Protein AF-A0A2E8HJM9-F1 (afdb_monomer_lite)

Sequence (127 aa):
MSDRKGGRMDARMGADRMGDGGEKVAKPMFERFAENPVIKPDMDARMGRNVNGASLIRVPDWLEDPLGTYYLYFAHHQGSYLRLAYADDLTGPWQLYEPGVLDLADSHFQRHIASPDVHVDEGERRI

Secondary structure (DSSP, 8-state):
---PPP------------------PPPP-----TT--SS-TTSSTTT-S-----EEEEPPTTSSS-SSSEEEEE--TT-SEEEEEEESSTT---EEEEEEEEEGGGSS-SS---------BTTTTB-

Foldseek 3Di:
DDDDDDDDDDDDDDPDDDDPPPDDDDDDDDDDDPLPPLDQAPLDPQRHHDWDQKEKDQDDPPDPPDPERMWIWWDDQQHQAIWIWHANDPSDNIHTPHVGDGGNVNDPDDGHDGNDYDDQDPPVRDD

Structure (mmCIF, N/CA/C/O backbone):
data_AF-A0A2E8HJM9-F1
#
_entry.id   AF-A0A2E8HJM9-F1
#
loop_
_atom_site.group_PDB
_atom_site.id
_atom_site.type_symbol
_atom_site.label_atom_id
_atom_site.label_alt_id
_atom_site.label_comp_id
_atom_site.label_asym_id
_atom_site.label_entity_id
_atom_site.label_seq_id
_atom_site.pdbx_PDB_ins_code
_atom_site.Cartn_x
_atom_site.Cartn_y
_atom_site.Cartn_z
_atom_site.occupancy
_atom_site.B_iso_or_equiv
_atom_site.auth_seq_id
_atom_site.auth_comp_id
_atom_site.auth_asym_id
_atom_site.auth_atom_id
_atom_site.pdbx_PDB_model_num
ATOM 1 N N . MET A 1 1 ? 30.823 38.926 75.481 1.00 39.16 1 MET A N 1
ATOM 2 C CA . MET A 1 1 ? 29.411 39.240 75.172 1.00 39.16 1 MET A CA 1
ATOM 3 C C . MET A 1 1 ? 29.354 40.727 74.866 1.00 39.16 1 MET A C 1
ATOM 5 O O . MET A 1 1 ? 29.580 41.505 75.776 1.00 39.16 1 MET A O 1
ATOM 9 N N . SER A 1 2 ? 29.519 41.126 73.605 1.00 42.78 2 SER A N 1
ATOM 10 C CA . SER A 1 2 ? 28.490 41.694 72.689 1.00 42.78 2 SER A CA 1
ATOM 11 C C . SER A 1 2 ? 29.071 43.039 72.224 1.00 42.78 2 SER A C 1
ATOM 13 O O . SER A 1 2 ? 29.722 43.698 73.021 1.00 42.78 2 SER A O 1
ATOM 15 N N . ASP A 1 3 ? 28.955 43.547 71.006 1.00 43.56 3 ASP A N 1
ATOM 16 C CA . ASP A 1 3 ? 28.387 43.075 69.749 1.00 43.56 3 ASP A CA 1
ATOM 17 C C . ASP A 1 3 ? 29.074 43.859 68.614 1.00 43.56 3 ASP A C 1
ATOM 19 O O . ASP A 1 3 ? 29.555 44.980 68.811 1.00 43.56 3 ASP A O 1
ATOM 23 N N . ARG A 1 4 ? 29.154 43.259 67.421 1.00 39.44 4 ARG A N 1
ATOM 24 C CA . ARG A 1 4 ? 29.763 43.860 66.222 1.00 39.44 4 ARG A CA 1
ATOM 25 C C . ARG A 1 4 ? 28.800 44.834 65.530 1.00 39.44 4 ARG A C 1
ATOM 27 O O . ARG A 1 4 ? 27.625 44.538 65.350 1.00 39.44 4 ARG A O 1
ATOM 34 N N . LYS A 1 5 ? 29.355 45.971 65.092 1.00 42.53 5 LYS A N 1
ATOM 35 C CA . LYS A 1 5 ? 28.730 47.010 64.254 1.00 42.53 5 LYS A CA 1
ATOM 36 C C . LYS A 1 5 ? 28.209 46.457 62.923 1.00 42.53 5 LYS A C 1
ATOM 38 O O . LYS A 1 5 ? 28.862 45.627 62.293 1.00 42.53 5 LYS A O 1
ATOM 43 N N . GLY A 1 6 ? 27.064 46.986 62.495 1.00 35.09 6 GLY A N 1
ATOM 44 C CA . GLY A 1 6 ? 26.391 46.626 61.254 1.00 35.09 6 GLY A CA 1
ATOM 45 C C . GLY A 1 6 ? 26.859 47.358 59.991 1.00 35.09 6 GLY A C 1
ATOM 46 O O . GLY A 1 6 ? 27.576 48.353 60.041 1.00 35.09 6 GLY A O 1
ATOM 47 N N . GLY A 1 7 ? 26.352 46.836 58.871 1.00 37.91 7 GLY A N 1
ATOM 48 C CA . GLY A 1 7 ? 25.725 47.601 57.792 1.00 37.91 7 GLY A CA 1
ATOM 49 C C . GLY A 1 7 ? 26.618 48.292 56.762 1.00 37.91 7 GLY A C 1
ATOM 50 O O . GLY A 1 7 ? 26.947 49.461 56.925 1.00 37.91 7 GLY A O 1
ATOM 51 N N . ARG A 1 8 ? 26.832 47.630 55.617 1.00 38.12 8 ARG A N 1
ATOM 52 C CA . ARG A 1 8 ? 26.779 48.258 54.283 1.00 38.12 8 ARG A CA 1
ATOM 53 C C . ARG A 1 8 ? 26.255 47.239 53.270 1.00 38.12 8 ARG A C 1
ATOM 55 O O . ARG A 1 8 ? 26.843 46.175 53.104 1.00 38.12 8 ARG A O 1
ATOM 62 N N . MET A 1 9 ? 25.126 47.569 52.650 1.00 40.75 9 MET A N 1
ATOM 63 C CA . MET A 1 9 ? 24.653 46.942 51.420 1.00 40.75 9 MET A CA 1
ATOM 64 C C . MET A 1 9 ? 25.392 47.587 50.251 1.00 40.75 9 MET A C 1
ATOM 66 O O . MET A 1 9 ? 25.493 48.809 50.232 1.00 40.75 9 MET A O 1
ATOM 70 N N . ASP A 1 10 ? 25.842 46.788 49.286 1.00 38.97 10 ASP A N 1
ATOM 71 C CA . ASP A 1 10 ? 26.068 47.266 47.925 1.00 38.97 10 ASP A CA 1
ATOM 72 C C . ASP A 1 10 ? 25.675 46.198 46.901 1.00 38.97 10 ASP A C 1
ATOM 74 O O . ASP A 1 10 ? 25.852 44.994 47.093 1.00 38.97 10 ASP A O 1
ATOM 78 N N . ALA A 1 11 ? 25.065 46.718 45.841 1.00 41.47 11 ALA A N 1
ATOM 79 C CA . ALA A 1 11 ? 24.340 46.082 44.753 1.00 41.47 11 ALA A CA 1
ATOM 80 C C . ALA A 1 11 ? 25.091 44.959 44.035 1.00 41.47 11 ALA A C 1
ATOM 82 O O . ALA A 1 11 ? 26.286 45.122 43.817 1.00 41.47 11 ALA A O 1
ATOM 83 N N . ARG A 1 12 ? 24.348 43.943 43.543 1.00 39.00 12 ARG A N 1
ATOM 84 C CA . ARG A 1 12 ? 24.236 43.539 42.112 1.00 39.00 12 ARG A CA 1
ATOM 85 C C . ARG A 1 12 ? 22.951 42.718 41.895 1.00 39.00 12 ARG A C 1
ATOM 87 O O . ARG A 1 12 ? 22.921 41.531 42.198 1.00 39.00 12 ARG A O 1
ATOM 94 N N . MET A 1 13 ? 21.894 43.333 41.360 1.00 39.59 13 MET A N 1
ATOM 95 C CA . MET A 1 13 ? 20.800 42.586 40.724 1.00 39.59 13 MET A CA 1
ATOM 96 C C . MET A 1 13 ? 21.307 42.138 39.350 1.00 39.59 13 MET A C 1
ATOM 98 O O . MET A 1 13 ? 21.537 42.968 38.470 1.00 39.59 13 MET A O 1
ATOM 102 N N . GLY A 1 14 ? 21.560 40.837 39.211 1.00 38.94 14 GLY A N 1
ATOM 103 C CA . GLY A 1 14 ? 21.842 40.206 37.929 1.00 38.94 14 GLY A CA 1
ATOM 104 C C . GLY A 1 14 ? 20.623 40.318 37.020 1.00 38.94 14 GLY A C 1
ATOM 105 O O . GLY A 1 14 ? 19.491 40.095 37.444 1.00 38.94 14 GLY A O 1
ATOM 106 N N . ALA A 1 15 ? 20.862 40.714 35.776 1.00 42.38 15 ALA A N 1
ATOM 107 C CA . ALA A 1 15 ? 19.875 40.635 34.719 1.00 42.38 15 ALA A CA 1
ATOM 108 C C . ALA A 1 15 ? 19.686 39.161 34.338 1.00 42.38 15 ALA A C 1
ATOM 110 O O . ALA A 1 15 ? 20.373 38.656 33.455 1.00 42.38 15 ALA A O 1
ATOM 111 N N . ASP A 1 16 ? 18.749 38.483 34.994 1.00 46.94 16 ASP A N 1
ATOM 112 C CA . ASP A 1 16 ? 18.198 37.237 34.473 1.00 46.94 16 ASP A CA 1
ATOM 113 C C . ASP A 1 16 ? 17.267 37.592 33.310 1.00 46.94 16 ASP A C 1
ATOM 115 O O . ASP A 1 16 ? 16.137 38.049 33.499 1.00 46.94 16 ASP A O 1
ATOM 119 N N . ARG A 1 17 ? 17.753 37.426 32.076 1.00 50.31 17 ARG A N 1
ATOM 120 C CA . ARG A 1 17 ? 16.891 37.398 30.891 1.00 50.31 17 ARG A CA 1
ATOM 121 C C . ARG A 1 17 ? 17.120 36.132 30.080 1.00 50.31 17 ARG A C 1
ATOM 123 O O . ARG A 1 17 ? 18.175 35.942 29.489 1.00 50.31 17 ARG A O 1
ATOM 130 N N . MET A 1 18 ? 16.036 35.355 30.063 1.00 42.28 18 MET A N 1
ATOM 131 C CA . MET A 1 18 ? 15.617 34.329 29.112 1.00 42.28 18 MET A CA 1
ATOM 132 C C . MET A 1 18 ? 16.587 33.172 28.858 1.00 42.28 18 MET A C 1
ATOM 134 O O . MET A 1 18 ? 17.373 33.179 27.916 1.00 42.28 18 MET A O 1
ATOM 138 N N . GLY A 1 19 ? 16.403 32.105 29.640 1.00 50.66 19 GLY A N 1
ATOM 139 C CA . GLY A 1 19 ? 16.657 30.756 29.148 1.00 50.66 19 GLY A CA 1
ATOM 140 C C . GLY A 1 19 ? 15.681 30.429 28.016 1.00 50.66 19 GLY A C 1
ATOM 141 O O . GLY A 1 19 ? 14.469 30.570 28.173 1.00 50.66 19 GLY A O 1
ATOM 142 N N . ASP A 1 20 ? 16.238 30.030 26.878 1.00 58.84 20 ASP A N 1
ATOM 143 C CA . ASP A 1 20 ? 15.552 29.428 25.738 1.00 58.84 20 ASP A CA 1
ATOM 144 C C . ASP A 1 20 ? 14.868 28.125 26.187 1.00 58.84 20 ASP A C 1
ATOM 146 O O . ASP A 1 20 ? 15.498 27.077 26.334 1.00 58.84 20 ASP A O 1
ATOM 150 N N . GLY A 1 21 ? 13.581 28.235 26.519 1.00 51.81 21 GLY A N 1
ATOM 151 C CA . GLY A 1 21 ? 12.727 27.160 27.024 1.00 51.81 21 GLY A CA 1
ATOM 152 C C . GLY A 1 21 ? 12.093 26.312 25.923 1.00 51.81 21 GLY A C 1
ATOM 153 O O . GLY A 1 21 ? 10.950 25.890 26.078 1.00 51.81 21 GLY A O 1
ATOM 154 N N . GLY A 1 22 ? 12.788 26.089 24.805 1.00 62.44 22 GLY A N 1
ATOM 155 C CA . GLY A 1 22 ? 12.347 25.133 23.794 1.00 62.44 22 GLY A CA 1
ATOM 156 C C . GLY A 1 22 ? 12.370 23.709 24.354 1.00 62.44 22 GLY A C 1
ATOM 157 O O . GLY A 1 22 ? 13.434 23.173 24.671 1.00 62.44 22 GLY A O 1
ATOM 158 N N . GLU A 1 23 ? 11.199 23.087 24.489 1.00 70.69 23 GLU A N 1
ATOM 159 C CA . GLU A 1 23 ? 11.074 21.683 24.874 1.00 70.69 23 GLU A CA 1
ATOM 160 C C . GLU A 1 23 ? 11.844 20.810 23.872 1.00 70.69 23 GLU A C 1
ATOM 162 O O . GLU A 1 23 ? 11.570 20.802 22.669 1.00 70.69 23 GLU A O 1
ATOM 167 N N . LYS A 1 24 ? 12.867 20.094 24.353 1.00 75.31 24 LYS A N 1
ATOM 168 C CA . LYS A 1 24 ? 13.633 19.176 23.508 1.00 75.31 24 LYS A CA 1
ATOM 169 C C . LYS A 1 24 ? 12.756 17.976 23.176 1.00 75.31 24 LYS A C 1
ATOM 171 O O . LYS A 1 24 ? 12.605 17.078 23.999 1.00 75.31 24 LYS A O 1
ATOM 176 N N . VAL A 1 25 ? 12.233 17.936 21.955 1.00 80.38 25 VAL A N 1
ATOM 177 C CA . VAL A 1 25 ? 11.543 16.754 21.434 1.00 80.38 25 VAL A CA 1
ATOM 178 C C . VAL A 1 25 ? 12.542 15.598 21.357 1.00 80.38 25 VAL A C 1
ATOM 180 O O . VAL A 1 25 ? 13.609 15.714 20.743 1.00 80.38 25 VAL A O 1
ATOM 183 N N . ALA A 1 26 ? 12.216 14.487 22.017 1.00 86.25 26 ALA A N 1
ATOM 184 C CA . ALA A 1 26 ? 13.024 13.278 21.965 1.00 86.25 26 ALA A CA 1
ATOM 185 C C . ALA A 1 26 ? 13.133 12.781 20.516 1.00 86.25 26 ALA A C 1
ATOM 187 O O . ALA A 1 26 ? 12.151 12.764 19.773 1.00 86.25 26 ALA A O 1
ATOM 188 N N . LYS A 1 27 ? 14.335 12.366 20.105 1.00 90.62 27 LYS A N 1
ATOM 189 C CA . LYS A 1 27 ? 14.519 11.755 18.785 1.00 90.62 27 LYS A CA 1
ATOM 190 C C . LYS A 1 27 ? 13.781 10.411 18.755 1.00 90.62 27 LYS A C 1
ATOM 192 O O . LYS A 1 27 ? 14.014 9.611 19.664 1.00 90.62 27 LYS A O 1
ATOM 197 N N . PRO A 1 28 ? 12.943 10.135 17.741 1.00 90.62 28 PRO A N 1
ATOM 198 C CA . PRO A 1 28 ? 12.303 8.835 17.624 1.00 90.62 28 PRO A CA 1
ATOM 199 C C . PRO A 1 28 ? 13.364 7.750 17.417 1.00 90.62 28 PRO A C 1
ATOM 201 O O . PRO A 1 28 ? 14.341 7.945 16.688 1.00 90.62 28 PRO A O 1
ATOM 204 N N . MET A 1 29 ? 13.171 6.616 18.087 1.00 93.62 29 MET A N 1
ATOM 205 C CA . MET A 1 29 ? 13.987 5.417 17.934 1.00 93.62 29 MET A CA 1
ATOM 206 C C . MET A 1 29 ? 13.163 4.361 17.203 1.00 93.62 29 MET A C 1
ATOM 208 O O . MET A 1 29 ? 11.979 4.198 17.487 1.00 93.62 29 MET A O 1
ATOM 212 N N . PHE A 1 30 ? 13.787 3.673 16.251 1.00 93.75 30 PHE A N 1
ATOM 213 C CA . PHE A 1 30 ? 13.134 2.679 15.406 1.00 93.75 30 PHE A CA 1
ATOM 214 C C . PHE A 1 30 ? 13.882 1.355 15.509 1.00 93.75 30 PHE A C 1
ATOM 216 O O . PHE A 1 30 ? 15.112 1.329 15.422 1.00 93.75 30 PHE A O 1
ATOM 223 N N . GLU A 1 31 ? 13.136 0.264 15.632 1.00 95.38 31 GLU A N 1
ATOM 224 C CA . GLU A 1 31 ? 13.656 -1.099 15.571 1.00 95.38 31 GLU A CA 1
ATOM 225 C C . GLU A 1 31 ? 13.139 -1.784 14.306 1.00 95.38 31 GLU A C 1
ATOM 227 O O . GLU A 1 31 ? 12.030 -1.520 13.839 1.00 95.38 31 GLU A O 1
ATOM 232 N N . ARG A 1 32 ? 13.970 -2.639 13.706 1.00 95.81 32 ARG A N 1
ATOM 233 C CA . ARG A 1 32 ? 13.576 -3.411 12.526 1.00 95.81 32 ARG A CA 1
ATOM 234 C C . ARG A 1 32 ? 12.852 -4.672 12.971 1.00 95.81 32 ARG A C 1
ATOM 236 O O . ARG A 1 32 ? 13.351 -5.375 13.842 1.00 95.81 32 ARG A O 1
ATOM 243 N N . PHE A 1 33 ? 11.760 -5.004 12.289 1.00 95.94 33 PHE A N 1
ATOM 244 C CA . PHE A 1 33 ? 11.157 -6.332 12.385 1.00 95.94 33 PHE A CA 1
ATOM 245 C C . PHE A 1 33 ? 12.169 -7.426 12.039 1.00 95.94 33 PHE A C 1
ATOM 247 O O . PHE A 1 33 ? 12.990 -7.254 11.125 1.00 95.94 33 PHE A O 1
ATOM 254 N N . ALA A 1 34 ? 12.089 -8.546 12.757 1.00 97.19 34 ALA A N 1
ATOM 255 C CA . ALA A 1 34 ? 12.916 -9.724 12.511 1.00 97.19 34 ALA A CA 1
ATOM 256 C C . ALA A 1 34 ? 12.525 -10.419 11.195 1.00 97.19 34 ALA A C 1
ATOM 258 O O . ALA A 1 34 ? 13.348 -11.073 10.560 1.00 97.19 34 ALA A O 1
ATOM 259 N N . GLU A 1 35 ? 11.285 -10.211 10.758 1.00 96.44 35 GLU A N 1
ATOM 260 C CA . GLU A 1 35 ? 10.641 -10.791 9.582 1.00 96.44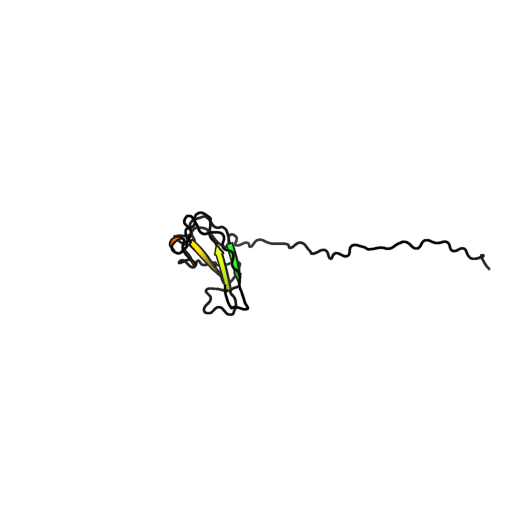 35 GLU A CA 1
ATOM 261 C C . GLU A 1 35 ? 11.044 -10.096 8.273 1.00 96.44 35 GLU A C 1
ATOM 263 O O . GLU A 1 35 ? 10.638 -10.521 7.190 1.00 96.44 35 GLU A O 1
ATOM 268 N N . ASN A 1 36 ? 11.839 -9.023 8.347 1.00 94.88 36 ASN A N 1
ATOM 269 C CA . ASN A 1 36 ? 12.247 -8.271 7.169 1.00 94.88 36 ASN A CA 1
ATOM 270 C C . ASN A 1 36 ? 12.998 -9.146 6.135 1.00 94.88 36 ASN A C 1
ATOM 272 O O . ASN A 1 36 ? 13.885 -9.917 6.507 1.00 94.88 36 ASN A O 1
ATOM 276 N N . PRO A 1 37 ? 12.739 -8.959 4.824 1.00 95.00 37 PRO A N 1
ATOM 277 C CA . PRO A 1 37 ? 11.753 -8.036 4.260 1.00 95.00 37 PRO A CA 1
ATOM 278 C C . PRO A 1 37 ? 10.320 -8.593 4.342 1.00 95.00 37 PRO A C 1
ATOM 280 O O . PRO A 1 37 ? 10.078 -9.758 4.024 1.00 95.00 37 PRO A O 1
ATOM 283 N N . VAL A 1 38 ? 9.368 -7.728 4.715 1.00 95.75 38 VAL A N 1
ATOM 284 C CA . VAL A 1 38 ? 7.945 -8.098 4.845 1.00 95.75 38 VAL A CA 1
ATOM 285 C C . VAL A 1 38 ? 7.252 -8.313 3.492 1.00 95.75 38 VAL A C 1
ATOM 287 O O . VAL A 1 38 ? 6.385 -9.173 3.378 1.00 95.75 38 VAL A O 1
ATOM 290 N N . ILE A 1 39 ? 7.702 -7.606 2.448 1.00 96.25 39 ILE A N 1
ATOM 291 C CA . ILE A 1 39 ? 7.350 -7.864 1.045 1.00 96.25 39 ILE A CA 1
ATOM 292 C C . ILE A 1 39 ? 8.569 -8.454 0.342 1.00 96.25 39 ILE A C 1
ATOM 294 O O . ILE A 1 39 ? 9.654 -7.866 0.352 1.00 96.25 39 ILE A O 1
ATOM 298 N N . LYS A 1 40 ? 8.389 -9.617 -0.275 1.00 94.50 40 LYS A N 1
ATOM 299 C CA . LYS A 1 40 ? 9.450 -10.387 -0.928 1.00 94.50 40 LYS A CA 1
ATOM 300 C C . LYS A 1 40 ? 9.281 -10.337 -2.451 1.00 94.50 40 LYS A C 1
ATOM 302 O O . LYS A 1 40 ? 8.160 -10.196 -2.926 1.00 94.50 40 LYS A O 1
ATOM 307 N N . PRO A 1 41 ? 10.373 -10.445 -3.225 1.00 93.69 41 PRO A N 1
ATOM 308 C CA . PRO A 1 41 ? 10.311 -10.712 -4.659 1.00 93.69 41 PRO A CA 1
ATOM 309 C C . PRO A 1 41 ? 9.380 -11.870 -5.017 1.00 93.69 41 PRO A C 1
ATOM 311 O O . PRO A 1 41 ? 9.237 -12.806 -4.231 1.00 93.69 41 PRO A O 1
ATOM 314 N N . ASP A 1 42 ? 8.835 -11.832 -6.232 1.00 92.38 42 ASP A N 1
ATOM 315 C CA . ASP A 1 42 ? 8.170 -12.977 -6.866 1.00 92.38 42 ASP A CA 1
ATOM 316 C C . ASP A 1 42 ? 6.975 -13.545 -6.062 1.00 92.38 42 ASP A C 1
ATOM 318 O O . ASP A 1 42 ? 6.648 -14.725 -6.166 1.00 92.38 42 ASP A O 1
ATOM 322 N N . MET A 1 43 ? 6.297 -12.698 -5.273 1.00 92.00 43 MET A N 1
ATOM 323 C CA . MET A 1 43 ? 5.046 -13.048 -4.576 1.00 92.00 43 MET A CA 1
ATOM 324 C C . MET A 1 43 ? 3.835 -13.163 -5.525 1.00 92.00 43 MET A C 1
ATOM 326 O O . MET A 1 43 ? 2.793 -13.658 -5.115 1.00 92.00 43 MET A O 1
ATOM 330 N N . ASP A 1 44 ? 3.976 -12.703 -6.771 1.00 86.62 44 ASP A N 1
ATOM 331 C CA . ASP A 1 44 ? 3.039 -12.844 -7.898 1.00 86.62 44 ASP A CA 1
ATOM 332 C C . ASP A 1 44 ? 3.875 -12.981 -9.187 1.00 86.62 44 ASP A C 1
ATOM 334 O O . ASP A 1 44 ? 4.954 -12.389 -9.307 1.00 86.62 44 ASP A O 1
ATOM 338 N N . ALA A 1 45 ? 3.362 -13.729 -10.165 1.00 88.19 45 ALA A N 1
ATOM 339 C CA . ALA A 1 45 ? 3.920 -13.893 -11.503 1.00 88.19 45 ALA A CA 1
ATOM 340 C C . ALA A 1 45 ? 4.268 -12.570 -12.220 1.00 88.19 45 ALA A C 1
ATOM 342 O O . ALA A 1 45 ? 5.234 -12.533 -12.984 1.00 88.19 45 ALA A O 1
ATOM 343 N N . ARG A 1 46 ? 3.517 -11.482 -11.991 1.00 89.31 46 ARG A N 1
ATOM 344 C CA . ARG A 1 46 ? 3.769 -10.158 -12.605 1.00 89.31 46 ARG A CA 1
ATOM 345 C C . ARG A 1 46 ? 4.734 -9.282 -11.802 1.00 89.31 46 ARG A C 1
ATOM 347 O O . ARG A 1 46 ? 5.280 -8.313 -12.337 1.00 89.31 46 ARG A O 1
ATOM 354 N N . MET A 1 47 ? 4.934 -9.572 -10.515 1.00 89.19 47 MET A N 1
ATOM 355 C CA . MET A 1 47 ? 5.632 -8.675 -9.591 1.00 89.19 47 MET A CA 1
ATOM 356 C C . MET A 1 47 ? 7.107 -8.502 -9.955 1.00 89.19 47 MET A C 1
ATOM 358 O O . MET A 1 47 ? 7.607 -7.374 -9.985 1.00 89.19 47 MET A O 1
ATOM 362 N N . GLY A 1 48 ? 7.784 -9.614 -10.235 1.00 90.12 48 GLY A N 1
ATOM 363 C CA . GLY A 1 48 ? 9.229 -9.664 -10.401 1.00 90.12 48 GLY A CA 1
ATOM 364 C C . GLY A 1 48 ? 9.989 -9.323 -9.116 1.00 90.12 48 GLY A C 1
ATOM 365 O O . GLY A 1 48 ? 9.474 -9.401 -7.999 1.00 90.12 48 GLY A O 1
ATOM 366 N N . ARG A 1 49 ? 11.254 -8.915 -9.281 1.00 91.06 49 ARG A N 1
ATOM 367 C CA . ARG A 1 49 ? 12.208 -8.809 -8.162 1.00 91.06 49 ARG A CA 1
ATOM 368 C C . ARG A 1 49 ? 12.382 -7.423 -7.551 1.00 91.06 49 ARG A C 1
ATOM 370 O O . ARG A 1 49 ? 13.090 -7.290 -6.556 1.00 91.06 49 ARG A O 1
ATOM 377 N N . ASN A 1 50 ? 11.814 -6.384 -8.157 1.00 89.94 50 ASN A N 1
ATOM 378 C CA . ASN A 1 50 ? 12.052 -5.005 -7.735 1.00 89.94 50 ASN A CA 1
ATOM 379 C C . ASN A 1 50 ? 10.891 -4.492 -6.874 1.00 89.94 50 ASN A C 1
ATOM 381 O O . ASN A 1 50 ? 9.798 -4.242 -7.377 1.00 89.94 50 ASN A O 1
ATOM 385 N N . VAL A 1 51 ? 11.153 -4.321 -5.578 1.00 91.56 51 VAL A N 1
ATOM 386 C CA . VAL A 1 51 ? 10.190 -3.837 -4.582 1.00 91.56 51 VAL A CA 1
ATOM 387 C C . VAL A 1 51 ? 10.635 -2.458 -4.108 1.00 91.56 51 VAL A C 1
ATOM 389 O O . VAL A 1 51 ? 11.711 -2.323 -3.527 1.00 91.56 51 VAL A O 1
ATOM 392 N N . ASN A 1 52 ? 9.844 -1.420 -4.386 1.00 91.00 52 ASN A N 1
ATOM 393 C CA . ASN A 1 52 ? 10.157 -0.039 -4.010 1.00 91.00 52 ASN A CA 1
ATOM 394 C C . ASN A 1 52 ? 8.882 0.824 -3.978 1.00 91.00 52 ASN A C 1
ATOM 396 O O . ASN A 1 52 ? 7.858 0.427 -4.536 1.00 91.00 52 ASN A O 1
ATOM 400 N N . GLY A 1 53 ? 8.975 2.004 -3.362 1.00 93.38 53 GLY A N 1
ATOM 401 C CA . GLY A 1 53 ? 7.935 3.029 -3.362 1.00 93.38 53 GLY A CA 1
ATOM 402 C C . GLY A 1 53 ? 6.690 2.594 -2.603 1.00 93.38 53 GLY A C 1
ATOM 403 O O . GLY A 1 53 ? 5.606 2.650 -3.167 1.00 93.38 53 GLY A O 1
ATOM 404 N N . ALA A 1 54 ? 6.862 2.077 -1.384 1.00 95.88 54 ALA A N 1
ATOM 405 C CA . ALA A 1 54 ? 5.758 1.583 -0.573 1.00 95.88 54 ALA A CA 1
ATOM 406 C C . ALA A 1 54 ? 5.069 2.706 0.214 1.00 95.88 54 ALA A C 1
ATOM 408 O O . ALA A 1 54 ? 5.749 3.501 0.863 1.00 95.88 54 ALA A O 1
ATOM 409 N N . SER A 1 55 ? 3.738 2.677 0.221 1.00 97.88 55 SER A N 1
ATOM 410 C CA . SER A 1 55 ? 2.857 3.529 1.021 1.00 97.88 55 SER A CA 1
ATOM 411 C C . SER A 1 55 ? 1.857 2.658 1.770 1.00 97.88 55 SER A C 1
ATOM 413 O O . SER A 1 55 ? 1.162 1.837 1.171 1.00 97.88 55 SER A O 1
ATOM 415 N N . LEU A 1 56 ? 1.836 2.795 3.094 1.00 97.94 56 LEU A N 1
ATOM 416 C CA . LEU A 1 56 ? 1.089 1.941 4.014 1.00 97.94 56 LEU A CA 1
ATOM 417 C C . LEU A 1 56 ? -0.036 2.741 4.665 1.00 97.94 56 LEU A C 1
ATOM 419 O O . LEU A 1 56 ? 0.214 3.805 5.229 1.00 97.94 56 LEU A O 1
ATOM 423 N N . ILE A 1 57 ? -1.236 2.170 4.682 1.00 98.44 57 ILE A N 1
ATOM 424 C CA . ILE A 1 57 ? -2.346 2.647 5.505 1.00 98.44 57 ILE A CA 1
ATOM 425 C C . ILE A 1 57 ? -2.833 1.524 6.419 1.00 98.44 57 ILE A C 1
ATOM 427 O O . ILE A 1 57 ? -2.802 0.344 6.056 1.00 98.44 57 ILE A O 1
ATOM 431 N N . ARG A 1 58 ? -3.329 1.896 7.602 1.00 98.44 58 ARG A N 1
ATOM 432 C CA . ARG A 1 58 ? -4.311 1.059 8.293 1.00 98.44 58 ARG A CA 1
ATOM 433 C C . ARG A 1 58 ? -5.634 1.249 7.563 1.00 98.44 58 ARG A C 1
ATOM 435 O O . ARG A 1 58 ? -6.011 2.385 7.284 1.00 98.44 58 ARG A O 1
ATOM 442 N N . VAL A 1 59 ? -6.306 0.155 7.241 1.00 98.38 59 VAL A N 1
ATOM 443 C CA . VAL A 1 59 ? -7.598 0.212 6.565 1.00 98.38 59 VAL A CA 1
ATOM 444 C C . VAL A 1 59 ? -8.604 0.924 7.476 1.00 98.38 59 VAL A C 1
ATOM 446 O O . VAL A 1 59 ? -8.672 0.595 8.666 1.00 98.38 59 VAL A O 1
ATOM 449 N N . PRO A 1 60 ? -9.332 1.932 6.965 1.00 98.06 60 PRO A N 1
ATOM 450 C CA . PRO A 1 60 ? -10.291 2.664 7.772 1.00 98.06 60 PRO A CA 1
ATOM 451 C C . PRO A 1 60 ? -11.509 1.800 8.096 1.00 98.06 60 PRO A C 1
ATOM 453 O O . PRO A 1 60 ? -11.978 1.025 7.264 1.00 98.06 60 PRO A O 1
ATOM 456 N N . ASP A 1 61 ? -12.066 1.991 9.291 1.00 97.44 61 ASP A N 1
ATOM 457 C CA . ASP A 1 61 ? -13.164 1.166 9.816 1.00 97.44 61 ASP A CA 1
ATOM 458 C C . ASP A 1 61 ? -14.464 1.295 8.990 1.00 97.44 61 ASP A C 1
ATOM 460 O O . ASP A 1 61 ? -15.379 0.484 9.125 1.00 97.44 61 ASP A O 1
ATOM 464 N N . TRP A 1 62 ? -14.567 2.324 8.142 1.00 97.75 62 TRP A N 1
ATOM 465 C CA . TRP A 1 62 ? -15.721 2.564 7.281 1.00 97.75 62 TRP A CA 1
ATOM 466 C C . TRP A 1 62 ? -15.667 1.846 5.931 1.00 97.75 62 TRP A C 1
ATOM 468 O O . TRP A 1 62 ? -16.661 1.922 5.197 1.00 97.75 62 TRP A O 1
ATOM 478 N N . LEU A 1 63 ? -14.531 1.232 5.581 1.00 97.56 63 LEU A N 1
ATOM 479 C CA . LEU A 1 63 ? -14.380 0.464 4.351 1.00 97.56 63 LEU A CA 1
ATOM 480 C C . LEU A 1 63 ? -15.094 -0.881 4.510 1.00 97.56 63 LEU A C 1
ATOM 482 O O . LEU A 1 63 ? -14.806 -1.643 5.431 1.00 97.56 63 LEU A O 1
ATOM 486 N N . GLU A 1 64 ? -16.028 -1.163 3.610 1.00 96.69 64 GLU A N 1
ATOM 487 C CA . GLU A 1 64 ? -16.764 -2.427 3.599 1.00 96.69 64 GLU A CA 1
ATOM 488 C C . GLU A 1 64 ? -15.898 -3.548 3.004 1.00 96.69 64 GLU A C 1
ATOM 490 O O . GLU A 1 64 ? -15.115 -3.310 2.083 1.00 96.69 64 GLU A O 1
ATOM 495 N N . ASP A 1 65 ? -16.038 -4.758 3.553 1.00 97.06 65 ASP A N 1
ATOM 496 C CA . ASP A 1 65 ? -15.346 -5.982 3.122 1.00 97.06 65 ASP A CA 1
ATOM 497 C C . ASP A 1 65 ? -13.821 -5.826 2.905 1.00 97.06 65 ASP A C 1
ATOM 499 O O . ASP A 1 65 ? -13.306 -6.100 1.814 1.00 97.06 65 ASP A O 1
ATOM 503 N N . PRO A 1 66 ? -13.056 -5.388 3.928 1.00 97.62 66 PRO A N 1
ATOM 504 C CA . PRO A 1 66 ? -11.621 -5.185 3.784 1.00 97.62 66 PRO A CA 1
ATOM 505 C C . PRO A 1 66 ? -10.872 -6.512 3.582 1.00 97.62 66 PRO A C 1
ATOM 507 O O . PRO A 1 66 ? -11.196 -7.528 4.196 1.00 97.62 66 PRO A O 1
ATOM 510 N N . LEU A 1 67 ? -9.812 -6.492 2.766 1.00 98.06 67 LEU A N 1
ATOM 511 C CA . LEU A 1 67 ? -8.952 -7.662 2.530 1.00 98.06 67 LEU A CA 1
ATOM 512 C C . LEU A 1 67 ? -8.095 -8.016 3.759 1.00 98.06 67 LEU A C 1
ATOM 514 O O . LEU A 1 67 ? -7.676 -9.160 3.911 1.00 98.06 67 LEU A O 1
ATOM 518 N N . GLY A 1 68 ? -7.816 -7.030 4.616 1.00 98.12 68 GLY A N 1
ATOM 519 C CA . GLY A 1 68 ? -7.051 -7.162 5.854 1.00 98.12 68 GLY A CA 1
ATOM 520 C C . GLY A 1 68 ? -6.982 -5.834 6.609 1.00 98.12 68 GLY A C 1
ATOM 521 O O . GLY A 1 68 ? -7.532 -4.827 6.165 1.00 98.12 68 GLY A O 1
ATOM 522 N N . THR A 1 69 ? -6.288 -5.815 7.744 1.00 98.62 69 THR A N 1
ATOM 523 C CA . THR A 1 69 ? -6.166 -4.613 8.599 1.00 98.62 69 THR A CA 1
ATOM 524 C C . THR A 1 69 ? -5.260 -3.525 8.006 1.00 98.62 69 THR A C 1
ATOM 526 O O . THR A 1 69 ? -5.427 -2.337 8.297 1.00 98.62 69 THR A O 1
ATOM 529 N N . TYR A 1 70 ? -4.301 -3.903 7.163 1.00 98.75 70 TYR A N 1
ATOM 530 C CA . TYR A 1 70 ? -3.318 -3.005 6.565 1.00 98.75 70 TYR A CA 1
ATOM 531 C C . TYR A 1 70 ? -3.239 -3.195 5.062 1.00 98.75 70 TYR A C 1
ATOM 533 O O . TYR A 1 70 ? -3.154 -4.327 4.589 1.00 98.75 70 TYR A O 1
ATOM 541 N N . TYR A 1 71 ? -3.177 -2.082 4.330 1.00 98.62 71 TYR A N 1
ATOM 542 C CA . TYR A 1 71 ? -2.926 -2.050 2.891 1.00 98.62 71 TYR A CA 1
ATOM 543 C C . TYR A 1 71 ? -1.588 -1.379 2.613 1.00 98.62 71 TYR A C 1
ATOM 545 O O . TYR A 1 71 ? -1.333 -0.266 3.073 1.00 98.62 71 TYR A O 1
ATOM 553 N N . LEU A 1 72 ? -0.743 -2.049 1.835 1.00 98.31 72 LEU A N 1
ATOM 554 C CA . LEU A 1 72 ? 0.559 -1.562 1.406 1.00 98.31 72 LEU A CA 1
ATOM 555 C C . LEU A 1 72 ? 0.586 -1.490 -0.120 1.00 98.31 72 LEU A C 1
ATOM 557 O O . LEU A 1 72 ? 0.620 -2.505 -0.818 1.00 98.31 72 LEU A O 1
ATOM 561 N N . TYR A 1 73 ? 0.570 -0.265 -0.629 1.00 97.81 73 TYR A N 1
ATOM 562 C CA . TYR A 1 73 ? 0.614 0.054 -2.048 1.00 97.81 73 TYR A CA 1
ATOM 563 C C . TYR A 1 73 ? 2.052 0.259 -2.476 1.00 97.81 73 TYR A C 1
ATOM 565 O O . TYR A 1 73 ? 2.799 0.945 -1.785 1.00 97.81 73 TYR A O 1
ATOM 573 N N . PHE A 1 74 ? 2.467 -0.309 -3.604 1.00 96.19 74 PHE A N 1
ATOM 574 C CA . PHE A 1 74 ? 3.848 -0.157 -4.056 1.00 96.19 74 PHE A CA 1
ATOM 575 C C . PHE A 1 74 ? 4.012 -0.390 -5.556 1.00 96.19 74 PHE A C 1
ATOM 577 O O . PHE A 1 74 ? 3.271 -1.144 -6.189 1.00 96.19 74 PHE A O 1
ATOM 584 N N . ALA A 1 75 ? 5.024 0.247 -6.142 1.00 94.38 75 ALA A N 1
ATOM 585 C CA . ALA A 1 75 ? 5.439 0.004 -7.517 1.00 94.38 75 ALA A CA 1
ATOM 586 C C . ALA A 1 75 ? 6.832 0.577 -7.788 1.00 94.38 75 ALA A C 1
ATOM 588 O O . ALA A 1 75 ? 7.177 1.673 -7.346 1.00 94.38 75 ALA A O 1
ATOM 589 N N . HIS A 1 76 ? 7.621 -0.152 -8.578 1.00 87.69 76 HIS A N 1
ATOM 590 C CA . HIS A 1 76 ? 8.935 0.288 -9.039 1.00 87.69 76 HIS A CA 1
ATOM 591 C C . HIS A 1 76 ? 8.859 0.958 -10.423 1.00 87.69 76 HIS A C 1
ATOM 593 O O . HIS A 1 76 ? 7.958 0.691 -11.211 1.00 87.69 76 HIS A O 1
ATOM 599 N N . HIS A 1 77 ? 9.869 1.760 -10.768 1.00 86.75 77 HIS A N 1
ATOM 600 C CA . HIS A 1 77 ? 9.962 2.566 -12.003 1.00 86.75 77 HIS A CA 1
ATOM 601 C C . HIS A 1 77 ? 10.096 1.769 -13.322 1.00 86.75 77 HIS A C 1
ATOM 603 O O . HIS A 1 77 ? 10.322 2.347 -14.383 1.00 86.75 77 HIS A O 1
ATOM 609 N N . GLN A 1 78 ? 9.996 0.441 -13.263 1.00 83.88 78 GLN A N 1
ATOM 610 C CA . GLN A 1 78 ? 9.941 -0.449 -14.433 1.00 83.88 78 GLN A CA 1
ATOM 611 C C . GLN A 1 78 ? 8.686 -1.339 -14.404 1.00 83.88 78 GLN A C 1
ATOM 613 O O . GLN A 1 78 ? 8.578 -2.268 -15.196 1.00 83.88 78 GLN A O 1
ATOM 618 N N . GLY A 1 79 ? 7.786 -1.117 -13.442 1.00 82.00 79 GLY A N 1
ATOM 619 C CA . GLY A 1 79 ? 6.553 -1.874 -13.297 1.00 82.00 79 GLY A CA 1
ATOM 620 C C . GLY A 1 79 ? 5.473 -1.345 -14.232 1.00 82.00 79 GLY A C 1
ATOM 621 O O . GLY A 1 79 ? 5.460 -0.165 -14.585 1.00 82.00 79 GLY A O 1
ATOM 622 N N . SER A 1 80 ? 4.554 -2.228 -14.607 1.00 90.38 80 SER A N 1
ATOM 623 C CA . SER A 1 80 ? 3.406 -1.895 -15.452 1.00 90.38 80 SER A CA 1
ATOM 624 C C . SER A 1 80 ? 2.122 -1.670 -14.657 1.00 90.38 80 SER A C 1
ATOM 626 O O . SER A 1 80 ? 1.076 -1.530 -15.265 1.00 90.38 80 SER A O 1
ATOM 628 N N . TYR A 1 81 ? 2.160 -1.694 -13.322 1.00 94.31 81 TYR A N 1
ATOM 629 C CA . TYR A 1 81 ? 0.963 -1.596 -12.489 1.00 94.31 81 TYR A CA 1
ATOM 630 C C . TYR A 1 81 ? 1.297 -1.187 -11.049 1.00 94.31 81 TYR A C 1
ATOM 632 O O . TYR A 1 81 ? 2.399 -1.460 -10.552 1.00 94.31 81 TYR A O 1
ATOM 640 N N . LEU A 1 82 ? 0.336 -0.547 -10.380 1.00 95.25 82 LEU A N 1
ATOM 641 C CA . LEU A 1 82 ? 0.343 -0.329 -8.936 1.00 95.25 82 LEU A CA 1
ATOM 642 C C . LEU A 1 82 ? -0.119 -1.603 -8.229 1.00 95.25 82 LEU A C 1
ATOM 644 O O . LEU A 1 82 ? -1.205 -2.125 -8.497 1.00 95.25 82 LEU A O 1
ATOM 648 N N . ARG A 1 83 ? 0.721 -2.104 -7.325 1.00 96.31 83 ARG A N 1
ATOM 649 C CA . ARG A 1 83 ? 0.482 -3.335 -6.571 1.00 96.31 83 ARG A CA 1
ATOM 650 C C . ARG A 1 83 ? -0.135 -3.002 -5.226 1.00 96.31 83 ARG A C 1
ATOM 652 O O . ARG A 1 83 ? 0.196 -1.972 -4.641 1.00 96.31 83 ARG A O 1
ATOM 659 N N . LEU A 1 84 ? -0.965 -3.912 -4.733 1.00 97.62 84 LEU A N 1
ATOM 660 C CA . LEU A 1 84 ? -1.520 -3.873 -3.389 1.00 97.62 84 LEU A CA 1
ATOM 661 C C . LEU A 1 84 ? -1.160 -5.174 -2.674 1.00 97.62 84 LEU A C 1
ATOM 663 O O . LEU A 1 84 ? -1.474 -6.260 -3.160 1.00 97.62 84 LEU A O 1
ATOM 667 N N . ALA A 1 85 ? -0.498 -5.049 -1.529 1.00 98.12 85 ALA A N 1
ATOM 668 C CA . ALA A 1 85 ? -0.379 -6.114 -0.548 1.00 98.12 85 ALA A CA 1
ATOM 669 C C . ALA A 1 85 ? -1.282 -5.815 0.651 1.00 98.12 85 ALA A C 1
ATOM 671 O O . ALA A 1 85 ? -1.471 -4.650 1.005 1.00 98.12 85 ALA A O 1
ATOM 672 N N . TYR A 1 86 ? -1.796 -6.852 1.300 1.00 98.62 86 TYR A N 1
ATOM 673 C CA . TYR A 1 86 ? -2.590 -6.719 2.515 1.00 98.62 86 TYR A CA 1
ATOM 674 C C . TYR A 1 86 ? -2.161 -7.723 3.585 1.00 98.62 86 TYR A C 1
ATOM 676 O O . TYR A 1 86 ? -1.650 -8.804 3.275 1.00 98.62 86 TYR A O 1
ATOM 684 N N . ALA A 1 87 ? -2.343 -7.338 4.846 1.00 98.69 87 ALA A N 1
ATOM 685 C CA . ALA A 1 87 ? -2.060 -8.165 6.014 1.00 98.69 87 ALA A CA 1
ATOM 686 C C . ALA A 1 87 ? -2.905 -7.721 7.212 1.00 98.69 87 ALA A C 1
ATOM 688 O O . ALA A 1 87 ? -3.312 -6.562 7.300 1.00 98.69 87 ALA A O 1
ATOM 689 N N . ASP A 1 88 ? -3.115 -8.628 8.164 1.00 98.62 88 ASP A N 1
ATOM 690 C CA . ASP A 1 88 ? -3.739 -8.301 9.453 1.00 98.62 88 ASP A CA 1
ATOM 691 C C . ASP A 1 88 ? -2.729 -7.861 10.519 1.00 98.62 88 ASP A C 1
ATOM 693 O O . ASP A 1 88 ? -3.095 -7.187 11.479 1.00 98.62 88 ASP A O 1
ATOM 697 N N . ASP A 1 89 ? -1.448 -8.174 10.319 1.00 98.12 89 ASP A N 1
ATOM 698 C CA . ASP A 1 89 ? -0.340 -7.797 11.194 1.00 98.12 89 ASP A CA 1
ATOM 699 C C . ASP A 1 89 ? 0.792 -7.170 10.364 1.00 98.12 89 ASP A C 1
ATOM 701 O O . ASP A 1 89 ? 1.087 -7.618 9.253 1.00 98.12 89 ASP A O 1
ATOM 705 N N . LEU A 1 90 ? 1.451 -6.136 10.897 1.00 97.50 90 LEU A N 1
ATOM 706 C CA . LEU A 1 90 ? 2.554 -5.443 10.217 1.00 97.50 90 LEU A CA 1
ATOM 707 C C . LEU A 1 90 ? 3.751 -6.364 9.926 1.00 97.50 90 LEU A C 1
ATOM 709 O O . LEU A 1 90 ? 4.474 -6.146 8.949 1.00 97.50 90 LEU A O 1
ATOM 713 N N . THR A 1 91 ? 3.950 -7.400 10.742 1.00 97.00 91 THR A N 1
ATOM 714 C CA . THR A 1 91 ? 4.979 -8.434 10.552 1.00 97.00 91 THR A CA 1
ATOM 715 C C . THR A 1 91 ? 4.600 -9.461 9.476 1.00 97.00 91 THR A C 1
ATOM 717 O O . THR A 1 91 ? 5.463 -10.190 8.981 1.00 97.00 91 THR A O 1
ATOM 720 N N . GLY A 1 92 ? 3.340 -9.462 9.030 1.00 96.56 92 GLY A N 1
ATOM 721 C CA . GLY A 1 92 ? 2.786 -10.372 8.034 1.00 96.56 92 GLY A CA 1
ATOM 722 C C . GLY A 1 92 ? 1.996 -11.542 8.644 1.00 96.56 92 GLY A C 1
ATOM 723 O O . GLY A 1 92 ? 1.685 -11.538 9.831 1.00 96.56 92 GLY A O 1
ATOM 724 N N . PRO A 1 93 ? 1.654 -12.569 7.844 1.00 97.00 93 PRO A N 1
ATOM 725 C CA . PRO A 1 93 ? 2.019 -12.730 6.440 1.00 97.00 93 PRO A CA 1
ATOM 726 C C . PRO A 1 93 ? 1.333 -11.697 5.541 1.00 97.00 93 PRO A C 1
ATOM 728 O O . PRO A 1 93 ? 0.148 -11.413 5.688 1.00 97.00 93 PRO A O 1
ATOM 731 N N . TRP A 1 94 ? 2.088 -11.165 4.581 1.00 98.19 94 TRP A N 1
ATOM 732 C CA . TRP A 1 94 ? 1.564 -10.280 3.545 1.00 98.19 94 TRP A CA 1
ATOM 733 C C . TRP A 1 94 ? 1.114 -11.091 2.332 1.00 98.19 94 TRP A C 1
ATOM 735 O O . TRP A 1 94 ? 1.842 -11.968 1.865 1.00 98.19 94 TRP A O 1
ATOM 745 N N . GLN A 1 95 ? -0.067 -10.777 1.812 1.00 97.75 95 GLN A N 1
ATOM 746 C CA . GLN A 1 95 ? -0.643 -11.382 0.610 1.00 97.75 95 GLN A CA 1
ATOM 747 C C . GLN A 1 95 ? -0.761 -10.332 -0.491 1.00 97.75 95 GLN A C 1
ATOM 749 O O . GLN A 1 95 ? -1.023 -9.168 -0.194 1.00 97.75 95 GLN A O 1
ATOM 754 N N . LEU A 1 96 ? -0.566 -10.723 -1.754 1.00 96.94 96 LEU A N 1
ATOM 755 C CA . LEU A 1 96 ? -0.782 -9.822 -2.885 1.00 96.94 96 LEU A CA 1
ATOM 756 C C . LEU A 1 96 ? -2.206 -9.918 -3.410 1.00 96.94 96 LEU A C 1
ATOM 758 O O . LEU A 1 96 ? -2.725 -10.999 -3.667 1.00 96.94 96 LEU A O 1
ATOM 762 N N . TYR A 1 97 ? -2.795 -8.753 -3.654 1.00 96.62 97 TYR A N 1
ATOM 763 C CA . TYR A 1 97 ? -3.958 -8.625 -4.510 1.00 96.62 97 TYR A CA 1
ATOM 764 C C . TYR A 1 97 ? -3.484 -8.631 -5.971 1.00 96.62 97 TYR A C 1
ATOM 766 O O . TYR A 1 97 ? -3.090 -7.598 -6.518 1.00 96.62 97 TYR A O 1
ATOM 774 N N . GLU A 1 98 ? -3.468 -9.821 -6.578 1.00 91.00 98 GLU A N 1
ATOM 775 C CA . GLU A 1 98 ? -2.875 -10.101 -7.900 1.00 91.00 98 GLU A CA 1
ATOM 776 C C . GLU A 1 98 ? -3.364 -9.211 -9.060 1.00 91.00 98 GLU A C 1
ATOM 778 O O . GLU A 1 98 ? -2.545 -8.876 -9.928 1.00 91.00 98 GLU A O 1
ATOM 783 N N . PRO A 1 99 ? -4.640 -8.762 -9.114 1.00 92.31 99 PRO A N 1
ATOM 784 C CA . PRO A 1 99 ? -5.052 -7.815 -10.148 1.00 92.31 99 PRO A CA 1
ATOM 785 C C . PRO A 1 99 ? -4.230 -6.517 -10.112 1.00 92.31 99 PRO A C 1
ATOM 787 O O . PRO A 1 99 ? -3.942 -5.935 -11.162 1.00 92.31 99 PRO A O 1
ATOM 790 N N . GLY A 1 100 ? -3.776 -6.106 -8.924 1.00 94.00 100 GLY A N 1
ATOM 791 C CA . GLY A 1 100 ? -3.298 -4.756 -8.660 1.00 94.00 100 GLY A CA 1
ATOM 792 C C . GLY A 1 100 ? -4.450 -3.757 -8.582 1.00 94.00 100 GLY A C 1
ATOM 793 O O . GLY A 1 100 ? -5.618 -4.133 -8.635 1.00 94.00 100 GLY A O 1
ATOM 794 N N . VAL A 1 101 ? -4.121 -2.476 -8.433 1.00 95.00 101 VAL A N 1
ATOM 795 C CA . VAL A 1 101 ? -5.133 -1.411 -8.260 1.00 95.00 101 VAL A CA 1
ATOM 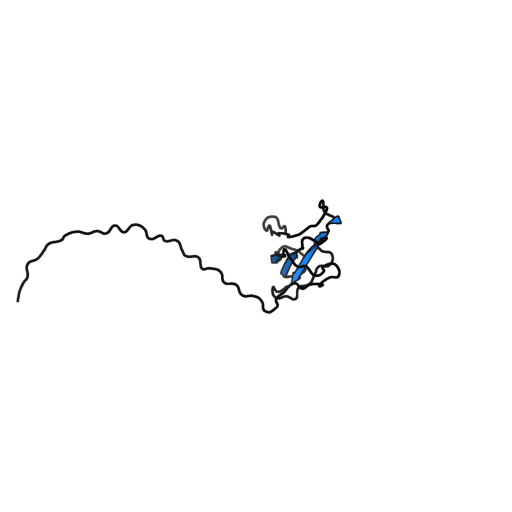796 C C . VAL A 1 101 ? -5.198 -0.427 -9.424 1.00 95.00 101 VAL A C 1
ATOM 798 O O . VAL A 1 101 ? -6.190 0.275 -9.574 1.00 95.00 101 VAL A O 1
ATOM 801 N N . LEU A 1 102 ? -4.159 -0.380 -10.260 1.00 94.88 102 LEU A N 1
ATOM 802 C CA . LEU A 1 102 ? -4.129 0.413 -11.488 1.00 94.88 102 LEU A CA 1
ATOM 803 C C . LEU A 1 102 ? -3.084 -0.177 -12.432 1.00 94.88 102 LEU A C 1
ATOM 805 O O . LEU A 1 102 ? -1.921 -0.288 -12.041 1.00 94.88 102 LEU A O 1
ATOM 809 N N . ASP A 1 103 ? -3.468 -0.530 -13.656 1.00 94.81 103 ASP A N 1
ATOM 810 C CA . ASP A 1 103 ? -2.518 -0.911 -14.702 1.00 94.81 103 ASP A CA 1
ATOM 811 C C . 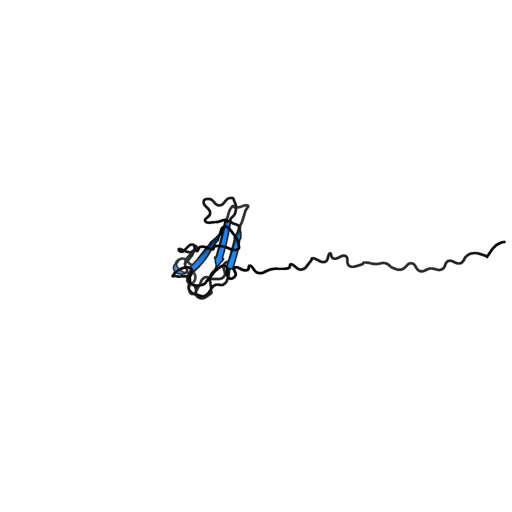ASP A 1 103 ? -2.060 0.327 -15.493 1.00 94.81 103 ASP A C 1
ATOM 813 O O . ASP A 1 103 ? -2.786 1.313 -15.638 1.00 94.81 103 ASP A O 1
ATOM 817 N N . LEU A 1 104 ? -0.836 0.288 -16.017 1.00 94.44 104 LEU A N 1
ATOM 818 C CA . LEU A 1 104 ? -0.288 1.320 -16.892 1.00 94.44 104 LEU A CA 1
ATOM 819 C C . LEU A 1 104 ? -1.162 1.480 -18.138 1.00 94.44 104 LEU A C 1
ATOM 821 O O . LEU A 1 104 ? -1.357 2.611 -18.583 1.00 94.44 104 LEU A O 1
ATOM 825 N N . ALA A 1 105 ? -1.700 0.374 -18.663 1.00 94.25 105 ALA A N 1
ATOM 826 C CA . ALA A 1 105 ? -2.583 0.374 -19.828 1.00 94.25 105 ALA A CA 1
ATOM 827 C C . ALA A 1 105 ? -3.902 1.129 -19.589 1.00 94.25 105 ALA A C 1
ATOM 829 O O . ALA A 1 105 ? -4.451 1.699 -20.531 1.00 94.25 105 ALA A O 1
ATOM 830 N N . ASP A 1 106 ? -4.362 1.185 -18.338 1.00 95.06 106 ASP A N 1
ATOM 831 C CA . ASP A 1 106 ? -5.579 1.893 -17.926 1.00 95.06 106 ASP A CA 1
ATOM 832 C C . ASP A 1 106 ? -5.298 3.342 -17.493 1.00 95.06 106 ASP A C 1
ATOM 834 O O . ASP A 1 106 ? -6.185 4.062 -17.035 1.00 95.06 106 ASP A O 1
ATOM 838 N N . SER A 1 107 ? -4.048 3.790 -17.631 1.00 91.00 107 SER A N 1
ATOM 839 C CA . SER A 1 107 ? -3.610 5.133 -17.269 1.00 91.00 107 SER A CA 1
ATOM 840 C C . SER A 1 107 ? -3.378 6.016 -18.500 1.00 91.00 107 SER A C 1
ATOM 842 O O . SER A 1 107 ? -3.357 5.567 -19.644 1.00 91.00 107 SER A O 1
ATOM 844 N N . HIS A 1 108 ? -3.125 7.305 -18.266 1.00 92.00 108 HIS A N 1
ATOM 845 C CA . HIS A 1 108 ? -2.688 8.239 -19.311 1.00 92.00 108 HIS A CA 1
ATOM 846 C C . HIS A 1 108 ? -1.155 8.308 -19.469 1.00 92.00 108 HIS A C 1
ATOM 848 O O . HIS A 1 108 ? -0.644 9.154 -20.208 1.00 92.00 108 HIS A O 1
ATOM 854 N N . PHE A 1 109 ? -0.401 7.449 -18.774 1.00 91.38 109 PHE A N 1
ATOM 855 C CA . PHE A 1 109 ? 1.062 7.435 -18.794 1.00 91.38 109 PHE A CA 1
ATOM 856 C C . PHE A 1 109 ? 1.614 6.414 -19.796 1.00 91.38 109 PHE A C 1
ATOM 858 O O . PHE A 1 109 ? 1.006 5.389 -20.068 1.00 91.38 109 PHE A O 1
ATOM 865 N N . GLN A 1 110 ? 2.804 6.686 -20.344 1.00 87.19 110 GLN A N 1
ATOM 866 C CA . GLN A 1 110 ? 3.372 5.880 -21.440 1.00 87.19 110 GLN A CA 1
ATOM 867 C C . GLN A 1 110 ? 4.491 4.921 -21.019 1.00 87.19 110 GLN A C 1
ATOM 869 O O . GLN A 1 110 ? 4.813 4.001 -21.762 1.00 87.19 110 GLN A O 1
ATOM 874 N N . ARG A 1 111 ? 5.159 5.170 -19.885 1.00 90.19 111 ARG A N 1
ATOM 875 C CA . ARG A 1 111 ? 6.392 4.448 -19.514 1.00 90.19 111 ARG A CA 1
ATOM 876 C C . ARG A 1 111 ? 6.236 3.588 -18.271 1.00 90.19 111 ARG A C 1
ATOM 878 O O . ARG A 1 111 ? 6.586 2.418 -18.310 1.00 90.19 111 ARG A O 1
ATOM 885 N N . HIS A 1 112 ? 5.786 4.184 -17.174 1.00 91.25 112 HIS A N 1
ATOM 886 C CA . HIS A 1 112 ? 5.561 3.495 -15.909 1.00 91.25 112 HIS A CA 1
ATOM 887 C C . HIS A 1 112 ? 4.650 4.332 -15.014 1.00 91.25 112 HIS A C 1
ATOM 889 O O . HIS A 1 112 ? 4.548 5.549 -15.177 1.00 91.25 112 HIS A O 1
ATOM 895 N N . ILE A 1 113 ? 4.057 3.655 -14.039 1.00 92.25 113 ILE A N 1
ATOM 896 C CA . ILE A 1 113 ? 3.425 4.230 -12.855 1.00 92.25 113 ILE A CA 1
ATOM 897 C C . ILE A 1 113 ? 4.138 3.639 -11.638 1.00 92.25 113 ILE A C 1
ATOM 899 O O . ILE A 1 113 ? 4.431 2.443 -11.610 1.00 92.25 113 ILE A O 1
ATOM 903 N N . ALA A 1 114 ? 4.529 4.483 -10.688 1.00 93.31 114 ALA A N 1
ATOM 904 C CA . ALA A 1 114 ? 5.412 4.095 -9.591 1.00 93.31 114 ALA A CA 1
ATOM 905 C C . ALA A 1 114 ? 5.244 5.020 -8.384 1.00 93.31 114 ALA A C 1
ATOM 907 O O . ALA A 1 114 ? 4.677 6.102 -8.516 1.00 93.31 114 ALA A O 1
ATOM 908 N N . SER A 1 115 ? 5.797 4.599 -7.243 1.00 90.88 115 SER A N 1
ATOM 909 C CA . SER A 1 115 ? 5.879 5.402 -6.015 1.00 90.88 115 SER A CA 1
ATOM 910 C C . SER A 1 115 ? 4.543 6.034 -5.592 1.00 90.88 115 SER A C 1
ATOM 912 O O . SER A 1 115 ? 4.477 7.257 -5.459 1.00 90.88 115 SER A O 1
ATOM 914 N N . PRO A 1 116 ? 3.471 5.235 -5.428 1.00 94.44 116 PRO A N 1
ATOM 915 C CA . PRO A 1 116 ? 2.198 5.758 -4.952 1.00 94.44 116 PRO A CA 1
ATOM 916 C C . PRO A 1 116 ? 2.358 6.414 -3.578 1.00 94.44 116 PRO A C 1
ATOM 918 O O . PRO A 1 116 ? 3.125 5.927 -2.752 1.00 94.44 116 PRO A O 1
ATOM 921 N N . ASP A 1 117 ? 1.588 7.466 -3.331 1.00 95.81 117 ASP A N 1
ATOM 922 C CA . ASP A 1 117 ? 1.268 7.968 -1.994 1.00 95.81 117 ASP A CA 1
ATOM 923 C C . ASP A 1 117 ? -0.239 7.792 -1.794 1.00 95.81 117 ASP A C 1
ATOM 925 O O . ASP A 1 117 ? -1.004 7.895 -2.757 1.00 95.81 117 ASP A O 1
ATOM 929 N N . VAL A 1 118 ? -0.651 7.443 -0.580 1.00 96.81 118 VAL A N 1
ATOM 930 C CA . VAL A 1 118 ? -2.036 7.081 -0.271 1.00 96.81 118 VAL A CA 1
ATOM 931 C C . VAL A 1 118 ? -2.477 7.843 0.960 1.00 96.81 118 VAL A C 1
ATOM 933 O O . VAL A 1 118 ? -1.813 7.823 1.996 1.00 96.81 118 VAL A O 1
ATOM 936 N N . HIS A 1 119 ? -3.629 8.492 0.849 1.00 97.25 119 HIS A N 1
ATOM 937 C CA . HIS A 1 119 ? -4.194 9.318 1.901 1.00 97.25 119 HIS A CA 1
ATOM 938 C C . HIS A 1 119 ? -5.590 8.817 2.229 1.00 97.25 119 HIS A C 1
ATOM 940 O O . HIS A 1 119 ? -6.369 8.527 1.336 1.00 97.25 119 HIS A O 1
ATOM 946 N N . VAL A 1 120 ? -5.918 8.747 3.515 1.00 97.88 120 VAL A N 1
ATOM 947 C CA . VAL A 1 120 ? -7.285 8.466 3.952 1.00 97.88 120 VAL A CA 1
ATOM 948 C C . VAL A 1 120 ? -7.950 9.793 4.292 1.00 97.88 120 VAL A C 1
ATOM 950 O O . VAL A 1 120 ? -7.491 10.509 5.183 1.00 97.88 120 VAL A O 1
ATOM 953 N N . ASP A 1 121 ? -9.024 10.119 3.582 1.00 97.69 121 ASP A N 1
ATOM 954 C CA . ASP A 1 121 ? -9.929 11.208 3.932 1.00 97.69 121 ASP A CA 1
ATOM 955 C C . ASP A 1 121 ? -11.116 10.634 4.711 1.00 97.69 121 ASP A C 1
ATOM 957 O O . ASP A 1 121 ? -12.060 10.076 4.144 1.00 97.69 121 ASP A O 1
ATOM 961 N N . GLU A 1 122 ? -11.055 10.766 6.035 1.00 97.12 122 GLU A N 1
ATOM 962 C CA . GLU A 1 122 ? -12.102 10.294 6.947 1.00 97.12 122 GLU A CA 1
ATOM 963 C C . GLU A 1 122 ? -13.414 11.080 6.806 1.00 97.12 122 GLU A C 1
ATOM 965 O O . GLU A 1 122 ? -14.490 10.535 7.053 1.00 97.12 122 GLU A O 1
ATOM 970 N N . GLY A 1 123 ? -13.347 12.357 6.411 1.00 97.31 123 GLY A N 1
ATOM 971 C CA . GLY A 1 123 ? -14.524 13.219 6.290 1.00 97.31 123 GLY A CA 1
ATOM 972 C C . GLY A 1 123 ? -15.375 12.846 5.082 1.00 97.31 123 GLY A C 1
ATOM 973 O O . GLY A 1 123 ? -16.596 12.735 5.185 1.00 97.31 123 GLY A O 1
ATOM 974 N N . GLU A 1 124 ? -14.715 12.590 3.954 1.00 97.56 124 GLU A N 1
ATOM 975 C CA . GLU A 1 124 ? -15.365 12.195 2.702 1.00 97.56 124 GLU A CA 1
ATOM 976 C C . GLU A 1 124 ? -15.487 10.676 2.529 1.00 97.56 124 GLU A C 1
ATOM 978 O O . GLU A 1 124 ? -16.107 10.223 1.562 1.00 97.56 124 GLU A O 1
ATOM 983 N N . ARG A 1 125 ? -14.917 9.895 3.459 1.00 97.44 125 ARG A N 1
ATOM 984 C CA . ARG A 1 125 ? -14.820 8.427 3.414 1.00 97.44 125 ARG A CA 1
ATOM 985 C C . ARG A 1 125 ? -14.195 7.947 2.104 1.00 97.44 125 ARG A C 1
ATOM 987 O O . ARG A 1 125 ? -14.811 7.207 1.333 1.00 97.44 125 ARG A O 1
ATOM 994 N N . ARG A 1 126 ? -12.976 8.421 1.831 1.00 96.31 126 ARG A N 1
ATOM 995 C CA . ARG A 1 126 ? -12.204 8.082 0.624 1.00 96.31 126 ARG A CA 1
ATOM 996 C C . ARG A 1 126 ? -10.777 7.677 0.967 1.00 96.31 126 ARG A C 1
ATOM 998 O O . ARG A 1 126 ? -10.211 8.138 1.955 1.00 96.31 126 ARG A O 1
ATOM 1005 N N . ILE A 1 127 ? -10.234 6.807 0.124 1.00 93.69 127 ILE A N 1
ATOM 1006 C CA . ILE A 1 127 ? -8.811 6.461 0.037 1.00 93.69 127 ILE A CA 1
ATOM 1007 C C . ILE A 1 127 ? -8.315 6.983 -1.313 1.00 93.69 127 ILE A C 1
ATOM 1009 O O . ILE A 1 127 ? -9.114 6.896 -2.276 1.00 93.69 127 ILE A O 1
#

Radius of gyration: 29.6 Å; chains: 1; bounding box: 46×62×97 Å

pLDDT: mean 85.32, std 19.73, range [35.09, 98.75]

=== Feature glossary ===
Legend for the data blocks above and below:

— What the protein is —

The amino-acid sequence is the protein's primary structure: the linear order of residues from the N-terminus to the C-terminus, written in one-letter code. Everything else here — the 3D coordinates, the secondary structure, the domain annotations — is ultimately a consequence of this string.

Database cross-references. InterPro integrates a dozen domain/family signature databases into unified entries with residue-range hits. GO terms attach function/process/location labels with evidence codes. CATH codes position the fold in a four-level structural taxonomy. Organism is the NCBI-taxonomy species name.

— Where its atoms are —

The mmCIF block holds the 3D Cartesian coordinates of each backbone atom (N, Cα, C, O) in ångströms. mmCIF is the PDB's canonical archive format — a tagged-loop text representation of the atomic model.

The six renders are orthographic views along the three Cartesian axes in both directions. Representation (cartoon, sticks, or surface) and color scheme (sequence-rainbow or by-chain) vary across proteins so the training set covers all the common visualization conventions.

— Local backbone conformation —

Secondary structure is the local, repeating backbone conformation. DSSP classifies it into eight states by reading the hydrogen-bond network: three helix types (H, G, I), two β types (E, B), two 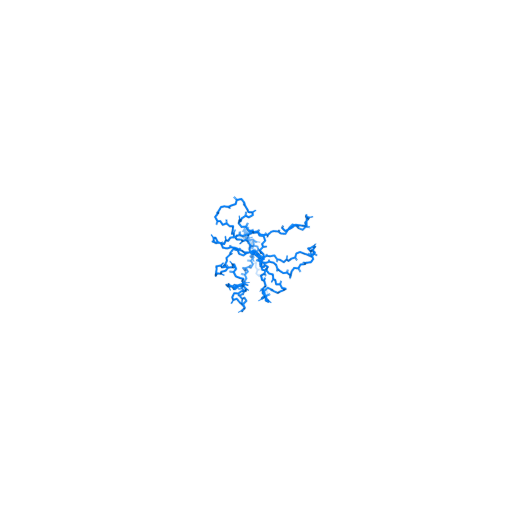non-regular types (T, S), and unstructured coil (-).

SS3 is a coarse helix/strand/coil call (letters a/b/c) made by the P-SEA algorithm from inter-Cα distances and dihedrals. It is less detailed than DSSP but needs only Cα positions.

Backbone dihedral angles. Every residue except chain termini has a φ (preceding-C → N → Cα → C) and a ψ (N → Cα → C → next-N). They are reported in degrees following the IUPAC sign convention. Secondary structure is essentially a statement about which (φ, ψ) basin each residue occupies.

— Global shape and packing —

The geometric summary reports three shape descriptors. Rg (radius of gyration) measures how spread out the Cα atoms are about their centre of mass; compact globular proteins have small Rg, elongated or unfolded ones large. Cα contacts (<8 Å, |i−j|>4) count long-range residue pairs in spatial proximity — high for tightly packed folds, near zero for rods or random coil. The bounding-box extents give the protein's footprint along x, y, z in Å.

Solvent accessibility: the surface area of each residue that a 1.4 Å water probe can touch, in Å². When only backbone atoms are present the absolute values are lower than full-atom SASA (side chains contribute most of the area) and are flagged as backbone-only.

Plot images: a contact map (which residues are close in 3D, as an N×N binary image), a Ramachandran scatter (backbone torsion angles, revealing secondary-s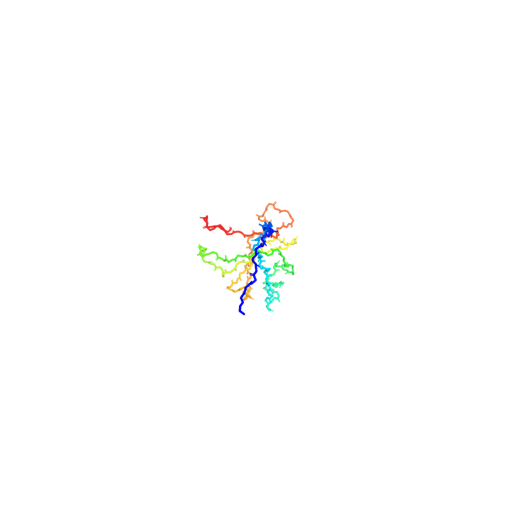tructure composition at a glance), and — for AlphaFold structures — a PAE heatmap (pairwise prediction confidence).

— Structural neighborhood —

Foldseek's 3Di representation compresses backbone geometry into a per-residue letter drawn from a learned twenty-state alphabet. It captures the tertiary interaction pattern around each residue — which residues are packed against it in space, regardless of where they are in sequence.

Structural nearest neighbors (via Foldseek easy-search vs the PDB). Reported per hit: target PDB id, E-value, and alignment TM-sco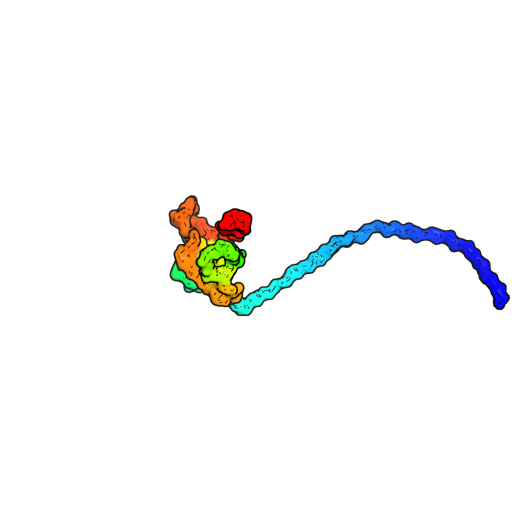re. A TM-score above ~0.5 is the conventional threshold for 'same fold'.

— Confidence and disorder —

pLDDT (predicted Local Distance Difference Test) is AlphaFold's per-residue confidence score, ranging from 0 to 100. Values above 90 indicate high confidence (typically well-packed cores); 70–90 is confident; 50–70 low confidence; below 50 usually means the region is disordered or the prediction is unreliable there. AlphaFold stores pLDDT in the mmCIF B-factor column.

For experimental (PDB) structures, the B-factor (temperature factor) quantifies the positional spread of each atom in the crystal — a combination of thermal vibration and static disorder — in units of Å². High B-factors mark flexible loops or poorly resolved regions; low B-factors mark the rigid, well-ordered core.

Predicted Aligned Error (PAE) is an AlphaFold confidence matrix: entry (i, j) is the expected error in the position of residue j, in ångströms, when the prediction is superimposed on the true structure at residue i. Low PAE within a block of residues means that block is internally rigid and well-predicted; high PAE between two blocks means their relative placement is uncertain even if each block individually is confident.